Protein AF-Q6XJ38-F1 (afdb_monomer_lite)

Structure (mmCIF, N/CA/C/O backbone):
data_AF-Q6XJ38-F1
#
_entry.id   AF-Q6XJ38-F1
#
loop_
_atom_site.group_PDB
_atom_site.id
_atom_site.type_symbol
_atom_site.label_atom_id
_atom_site.label_alt_id
_atom_site.label_comp_id
_atom_site.label_asym_id
_atom_site.label_entity_id
_atom_site.label_seq_id
_atom_site.pdbx_PDB_ins_code
_atom_site.Cartn_x
_atom_site.Cartn_y
_atom_site.Cartn_z
_atom_site.occupancy
_atom_site.B_iso_or_equiv
_atom_site.auth_seq_id
_atom_site.auth_comp_id
_atom_site.auth_asym_id
_atom_site.auth_atom_id
_atom_site.pdbx_PDB_model_num
ATOM 1 N N . VAL A 1 1 ? -8.316 -5.889 0.628 1.00 60.38 1 VAL A N 1
ATOM 2 C CA . VAL A 1 1 ? -8.552 -5.154 1.895 1.00 60.38 1 VAL A CA 1
ATOM 3 C C . VAL A 1 1 ? -10.054 -4.962 2.075 1.00 60.38 1 VAL A C 1
ATOM 5 O O . VAL A 1 1 ? -10.664 -4.358 1.201 1.00 60.38 1 VAL A O 1
ATOM 8 N N . LYS A 1 2 ? -10.680 -5.512 3.127 1.00 67.75 2 LYS A N 1
ATOM 9 C CA . LYS A 1 2 ? -12.102 -5.252 3.427 1.00 67.75 2 LYS A CA 1
ATOM 10 C C . LYS A 1 2 ? -12.217 -4.029 4.337 1.00 67.75 2 LYS A C 1
ATOM 12 O O . LYS A 1 2 ? -11.570 -3.969 5.377 1.00 67.75 2 LYS A O 1
ATOM 17 N N . CYS A 1 3 ? -13.072 -3.070 3.978 1.00 61.56 3 CYS A N 1
ATOM 18 C CA . CYS A 1 3 ? -13.250 -1.830 4.747 1.00 61.56 3 CYS A CA 1
ATOM 19 C C . CYS A 1 3 ? -13.750 -2.060 6.185 1.00 61.56 3 CYS A C 1
ATOM 21 O O . CYS A 1 3 ? -13.534 -1.215 7.050 1.00 61.56 3 CYS A O 1
ATOM 23 N N . SER A 1 4 ? -14.393 -3.199 6.453 1.00 69.94 4 SER A N 1
ATOM 24 C CA . SER A 1 4 ? -14.842 -3.592 7.792 1.00 69.94 4 SER A CA 1
ATOM 25 C C .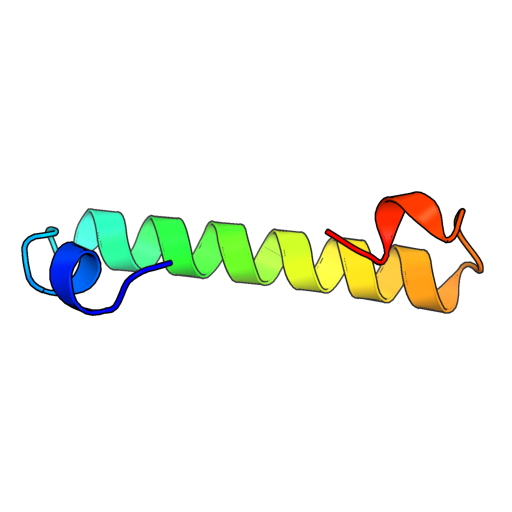 SER A 1 4 ? -13.672 -3.841 8.753 1.00 69.94 4 SER A C 1
ATOM 27 O O . SER A 1 4 ? -13.754 -3.460 9.912 1.00 69.94 4 SER A O 1
ATOM 29 N N . GLU A 1 5 ? -12.564 -4.400 8.259 1.00 65.56 5 GLU A N 1
ATOM 30 C CA . GLU A 1 5 ? -11.370 -4.738 9.053 1.00 65.56 5 GLU A CA 1
ATOM 31 C C . GLU A 1 5 ? -10.473 -3.522 9.313 1.00 65.56 5 GLU A C 1
ATOM 33 O O . GLU A 1 5 ? -9.679 -3.521 10.248 1.00 65.56 5 GLU A O 1
ATOM 38 N N . LEU A 1 6 ? -10.591 -2.473 8.492 1.00 66.12 6 LEU A N 1
ATOM 39 C CA . LEU A 1 6 ? -9.862 -1.216 8.678 1.00 66.12 6 LEU A CA 1
ATOM 40 C C . LEU A 1 6 ? -10.460 -0.360 9.802 1.00 66.12 6 LEU A C 1
ATOM 42 O O . LEU A 1 6 ? -9.744 0.429 10.404 1.00 66.12 6 LEU A O 1
ATOM 46 N N . ARG A 1 7 ? -11.758 -0.509 10.104 1.00 66.44 7 ARG A N 1
ATOM 47 C CA . ARG A 1 7 ? -12.419 0.252 11.181 1.00 66.44 7 ARG A CA 1
ATOM 48 C C . ARG A 1 7 ? -12.061 -0.234 12.584 1.00 66.44 7 ARG A C 1
ATOM 50 O O . ARG A 1 7 ? -12.164 0.543 13.522 1.00 66.44 7 ARG A O 1
ATOM 57 N N . THR A 1 8 ? -11.664 -1.495 12.720 1.00 74.06 8 THR A N 1
ATOM 58 C CA . THR A 1 8 ? -11.259 -2.112 13.993 1.00 74.06 8 THR A CA 1
ATOM 59 C C . THR A 1 8 ? -9.762 -1.992 14.281 1.00 74.06 8 THR A C 1
ATOM 61 O O . THR A 1 8 ? -9.334 -2.391 15.357 1.00 74.06 8 THR A O 1
ATOM 64 N N . LYS A 1 9 ? -8.962 -1.481 13.337 1.00 68.88 9 LYS A N 1
ATOM 65 C CA . LYS A 1 9 ? -7.503 -1.364 13.471 1.00 68.88 9 LYS A CA 1
ATOM 66 C C . LYS A 1 9 ? -7.082 -0.019 14.040 1.00 68.88 9 LYS A C 1
ATOM 68 O O . LYS A 1 9 ? -7.684 1.016 13.752 1.00 68.88 9 LYS A O 1
ATOM 73 N N . ASP A 1 10 ? -5.991 -0.040 14.794 1.00 76.44 10 ASP A N 1
ATOM 74 C CA . ASP A 1 10 ? -5.418 1.156 15.392 1.00 76.44 10 ASP A CA 1
ATOM 75 C C . ASP A 1 10 ? -4.838 2.111 14.348 1.00 76.44 10 ASP A C 1
ATOM 77 O O . ASP A 1 10 ? -4.300 1.714 13.310 1.00 76.44 10 ASP A O 1
ATOM 81 N N . LYS A 1 11 ? -4.860 3.408 14.676 1.00 76.19 11 LYS A N 1
ATOM 82 C CA . LYS A 1 11 ? -4.366 4.479 13.797 1.00 76.19 11 LYS A CA 1
ATOM 83 C C . LYS A 1 11 ? -2.924 4.238 13.332 1.00 76.19 11 LYS A C 1
ATOM 85 O O . LYS A 1 11 ? -2.606 4.559 12.194 1.00 76.19 11 LYS A O 1
ATOM 90 N N . LYS A 1 12 ? -2.083 3.640 14.188 1.00 80.81 12 LYS A N 1
ATOM 91 C CA . LYS A 1 12 ? -0.686 3.289 13.879 1.00 80.81 12 LYS A CA 1
ATOM 92 C C . LYS A 1 12 ? -0.580 2.174 12.836 1.00 80.81 12 LYS A C 1
ATOM 94 O O . LYS A 1 12 ? 0.217 2.301 11.907 1.00 80.81 12 LYS A O 1
ATOM 99 N N . GLU A 1 13 ? -1.385 1.119 12.963 1.00 79.44 13 GLU A N 1
ATOM 100 C CA . GLU A 1 13 ? -1.424 0.029 11.981 1.00 79.44 13 GLU A CA 1
ATOM 101 C C . GLU A 1 13 ? -1.964 0.516 10.641 1.00 79.44 13 GLU A C 1
ATOM 103 O O . GLU A 1 13 ? -1.402 0.177 9.604 1.00 79.44 13 GLU A O 1
ATOM 108 N N . LEU A 1 14 ? -2.992 1.369 10.655 1.00 79.25 14 LEU A N 1
ATOM 109 C CA . LEU A 1 14 ? -3.540 1.961 9.437 1.00 79.25 14 LEU A CA 1
ATOM 110 C C . LEU A 1 14 ? -2.496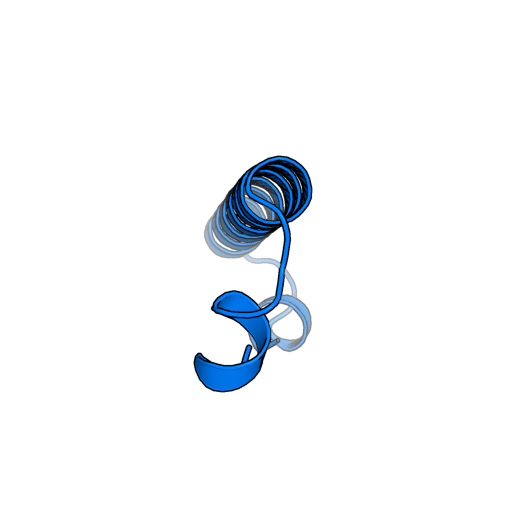 2.784 8.680 1.00 79.25 14 LEU A C 1
ATOM 112 O O . LEU A 1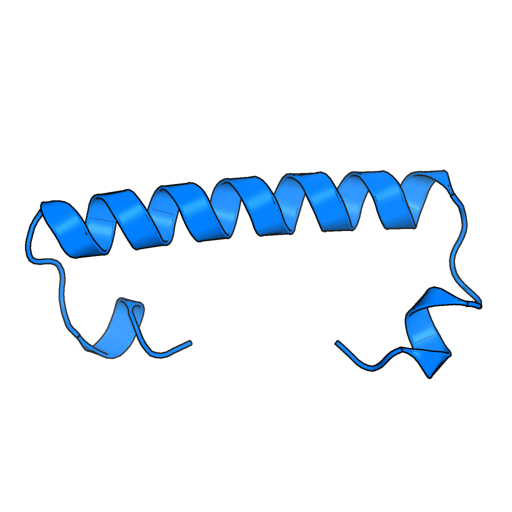 14 ? -2.362 2.605 7.475 1.00 79.25 14 LEU A O 1
ATOM 116 N N . THR A 1 15 ? -1.719 3.636 9.359 1.00 83.19 15 THR A N 1
ATOM 117 C CA . THR A 1 15 ? -0.617 4.369 8.707 1.00 83.19 15 THR A CA 1
ATOM 118 C C . THR A 1 15 ? 0.457 3.437 8.160 1.00 83.19 15 THR A C 1
ATOM 120 O O . THR A 1 15 ? 0.905 3.638 7.037 1.00 83.19 15 THR A O 1
ATOM 123 N N . LYS A 1 16 ? 0.816 2.382 8.899 1.00 86.62 16 LYS A N 1
ATOM 124 C CA . LYS A 1 16 ? 1.836 1.423 8.463 1.00 86.62 16 LYS A CA 1
ATOM 125 C C . LYS A 1 16 ? 1.393 0.648 7.216 1.00 86.62 16 LYS A C 1
ATOM 127 O O . LYS A 1 16 ? 2.150 0.561 6.256 1.00 86.62 16 LYS A O 1
ATOM 132 N N . GLN A 1 17 ? 0.140 0.188 7.186 1.00 82.25 17 GLN A N 1
ATOM 133 C CA . GLN A 1 17 ? -0.454 -0.434 5.998 1.00 82.25 17 GLN A CA 1
ATOM 134 C C . GLN A 1 17 ? -0.520 0.535 4.811 1.00 82.25 17 GLN A C 1
ATOM 136 O O . GLN A 1 17 ? -0.330 0.128 3.669 1.00 82.25 17 GLN A O 1
ATOM 141 N N . LEU A 1 18 ? -0.785 1.819 5.062 1.00 83.69 18 LEU A N 1
ATOM 142 C CA . LEU A 1 18 ? -0.840 2.840 4.017 1.00 83.69 18 LEU A CA 1
ATOM 143 C C . LEU A 1 18 ? 0.545 3.070 3.388 1.00 83.69 18 LEU A C 1
ATOM 145 O O . LEU A 1 18 ? 0.654 3.163 2.166 1.00 83.69 18 LEU A O 1
ATOM 149 N N . ASP A 1 19 ? 1.599 3.117 4.202 1.00 87.31 19 ASP A N 1
ATOM 150 C CA . ASP A 1 19 ? 2.973 3.273 3.714 1.00 87.31 19 ASP A CA 1
ATOM 151 C C . ASP A 1 19 ? 3.470 2.027 2.968 1.00 87.31 19 ASP A C 1
ATOM 153 O O . ASP A 1 19 ? 4.081 2.153 1.905 1.00 87.31 19 ASP A O 1
ATOM 157 N N . GLU A 1 20 ? 3.143 0.826 3.451 1.00 86.38 20 GLU A N 1
ATOM 158 C CA . GLU A 1 20 ? 3.428 -0.430 2.744 1.00 86.38 20 GLU A CA 1
ATOM 159 C C . GLU A 1 20 ? 2.740 -0.470 1.369 1.00 86.38 20 GLU A C 1
ATOM 161 O O . GLU A 1 20 ? 3.407 -0.691 0.358 1.00 86.38 20 GLU A O 1
ATOM 166 N N . LEU A 1 21 ? 1.443 -0.142 1.298 1.00 85.31 21 LEU A N 1
ATOM 167 C CA . LEU A 1 21 ? 0.688 -0.105 0.038 1.00 85.31 21 LEU A CA 1
ATOM 168 C C . LEU A 1 21 ? 1.225 0.945 -0.947 1.00 85.31 21 LEU A C 1
ATOM 170 O O . LEU A 1 21 ? 1.250 0.712 -2.156 1.00 85.31 21 LEU A O 1
ATOM 174 N N . LYS A 1 22 ? 1.672 2.109 -0.459 1.00 85.69 22 LYS A N 1
ATOM 175 C CA . LYS A 1 22 ? 2.299 3.139 -1.306 1.00 85.69 22 LYS A CA 1
ATOM 176 C C . LYS A 1 22 ? 3.619 2.662 -1.905 1.00 85.69 22 LYS A C 1
ATOM 178 O O . LYS A 1 22 ? 3.861 2.893 -3.090 1.00 85.69 22 LYS A O 1
ATOM 183 N N . ASN A 1 23 ? 4.455 2.005 -1.105 1.00 86.94 23 ASN A N 1
ATOM 184 C CA . ASN A 1 23 ? 5.731 1.461 -1.565 1.00 86.94 23 ASN A CA 1
ATOM 185 C C . ASN A 1 23 ?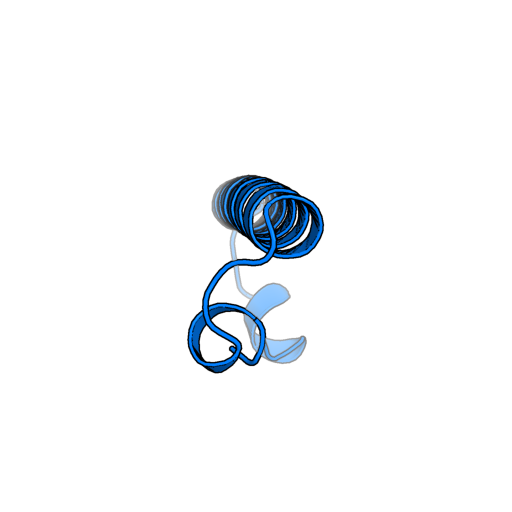 5.525 0.340 -2.588 1.00 86.94 23 ASN A C 1
ATOM 187 O O . ASN A 1 23 ? 6.207 0.301 -3.613 1.00 86.94 23 ASN A O 1
ATOM 191 N N . GLU A 1 24 ? 4.542 -0.528 -2.356 1.00 82.75 24 GLU A N 1
ATOM 192 C CA . GLU A 1 24 ? 4.185 -1.605 -3.277 1.00 82.75 24 GLU A CA 1
ATOM 193 C C . GLU A 1 24 ? 3.662 -1.049 -4.613 1.00 82.75 24 GLU A C 1
ATOM 195 O O . GLU A 1 24 ? 4.095 -1.478 -5.682 1.00 82.75 24 GLU A O 1
ATOM 200 N N . LEU A 1 25 ? 2.842 0.007 -4.575 1.00 83.88 25 LEU A N 1
ATOM 201 C CA . LEU A 1 25 ? 2.362 0.702 -5.772 1.00 83.88 25 LEU A CA 1
ATOM 202 C C . LEU A 1 25 ? 3.492 1.395 -6.547 1.00 83.88 25 LEU A C 1
ATOM 204 O O . LEU A 1 25 ? 3.496 1.376 -7.780 1.00 83.88 25 LEU A O 1
ATOM 208 N N . LEU A 1 26 ? 4.458 2.003 -5.854 1.00 83.56 26 LEU A N 1
ATOM 209 C CA . LEU A 1 26 ? 5.655 2.571 -6.483 1.00 83.56 26 LEU A CA 1
ATOM 210 C C . LEU A 1 26 ? 6.493 1.486 -7.164 1.00 83.56 26 LEU A C 1
ATOM 212 O O . LEU A 1 26 ? 6.863 1.651 -8.326 1.00 83.56 26 LEU A O 1
ATOM 216 N N . SER A 1 27 ? 6.726 0.364 -6.482 1.00 81.06 27 SER A N 1
ATOM 217 C CA . SER A 1 27 ? 7.424 -0.802 -7.035 1.00 81.06 27 SER A CA 1
ATOM 218 C C . SER A 1 27 ? 6.721 -1.339 -8.287 1.00 81.06 27 SER A C 1
ATOM 220 O O . SER A 1 27 ? 7.353 -1.528 -9.327 1.00 81.06 27 SER A O 1
ATOM 222 N N . LEU A 1 28 ? 5.393 -1.473 -8.242 1.00 79.81 28 LEU A N 1
ATOM 223 C CA . LEU A 1 28 ? 4.568 -1.878 -9.382 1.00 79.81 28 LEU A CA 1
ATOM 224 C C . LEU A 1 28 ? 4.629 -0.875 -10.537 1.00 79.81 28 LEU A C 1
ATOM 226 O O . LEU A 1 28 ? 4.691 -1.279 -11.696 1.00 79.81 28 LEU A O 1
ATOM 230 N N . ARG A 1 29 ? 4.646 0.435 -10.257 1.00 80.00 29 ARG A N 1
ATOM 231 C CA . ARG A 1 29 ? 4.813 1.473 -11.289 1.00 80.00 29 ARG A CA 1
ATOM 232 C C . ARG A 1 29 ? 6.183 1.405 -11.948 1.00 80.00 29 ARG A C 1
ATOM 234 O O . ARG A 1 29 ? 6.249 1.510 -13.168 1.00 80.00 29 ARG A O 1
ATOM 241 N N . VAL A 1 30 ? 7.251 1.197 -11.178 1.00 79.06 30 VAL A N 1
ATOM 242 C CA . VAL A 1 30 ? 8.595 0.993 -11.734 1.00 79.06 30 VAL A CA 1
ATOM 243 C C . VAL A 1 30 ? 8.612 -0.267 -12.590 1.00 79.06 30 VAL A C 1
ATOM 245 O O . VAL A 1 30 ? 9.008 -0.188 -13.745 1.00 79.06 30 VAL A O 1
ATOM 248 N N . ALA A 1 31 ? 8.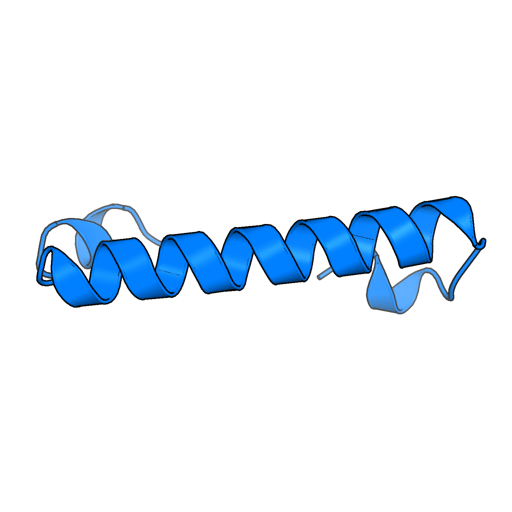089 -1.387 -12.084 1.00 75.75 31 ALA A N 1
ATOM 249 C CA . ALA A 1 31 ? 7.977 -2.636 -12.834 1.00 75.75 31 ALA A CA 1
ATOM 250 C C . ALA A 1 31 ? 7.132 -2.491 -14.113 1.00 75.75 31 ALA A C 1
ATOM 252 O O . ALA A 1 31 ? 7.446 -3.107 -15.128 1.00 75.75 31 ALA A O 1
ATOM 253 N N . LYS A 1 32 ? 6.089 -1.649 -14.098 1.00 71.88 32 LYS A N 1
ATOM 254 C CA . LYS A 1 32 ? 5.292 -1.309 -15.285 1.00 71.88 32 LYS A CA 1
ATOM 255 C C . LYS A 1 32 ? 6.115 -0.533 -16.313 1.00 71.88 32 LYS A C 1
ATOM 257 O O . LYS A 1 32 ? 6.051 -0.842 -17.496 1.00 71.88 32 LYS A O 1
ATOM 262 N N . VAL A 1 33 ? 6.854 0.485 -15.869 1.00 75.00 33 VAL A N 1
ATOM 263 C CA . VAL A 1 33 ? 7.642 1.372 -16.743 1.00 75.00 33 VAL A CA 1
ATOM 264 C C . VAL A 1 33 ? 8.865 0.653 -17.315 1.00 75.00 33 VAL A C 1
ATOM 266 O O . VAL A 1 33 ? 9.222 0.890 -18.462 1.00 75.00 33 VAL A O 1
ATOM 269 N N . THR A 1 34 ? 9.472 -0.266 -16.564 1.00 75.50 34 THR A N 1
ATOM 270 C CA . THR A 1 34 ? 10.627 -1.054 -17.019 1.00 75.50 34 THR A CA 1
ATOM 271 C C . THR A 1 34 ? 10.247 -2.290 -17.841 1.00 75.50 34 THR A C 1
ATOM 273 O O . THR A 1 34 ? 11.131 -3.055 -18.218 1.00 75.50 34 THR A O 1
ATOM 276 N N . GLY A 1 35 ? 8.958 -2.497 -18.149 1.00 66.56 35 GLY A N 1
ATOM 277 C CA . GLY A 1 35 ? 8.498 -3.632 -18.959 1.00 66.56 35 GLY A CA 1
ATOM 278 C C . GLY A 1 35 ? 8.636 -4.989 -18.257 1.00 66.56 35 GLY A C 1
ATOM 279 O O . GLY A 1 35 ? 8.898 -6.001 -18.903 1.00 66.56 35 GLY A O 1
ATOM 280 N N . GLY A 1 36 ? 8.504 -5.019 -16.928 1.00 64.75 36 GLY A N 1
ATOM 281 C CA . GLY A 1 36 ? 8.604 -6.230 -16.116 1.00 64.75 36 GLY A CA 1
ATOM 282 C C . GLY A 1 36 ? 7.483 -7.245 -16.379 1.00 64.75 36 GLY A C 1
ATOM 283 O O . GLY A 1 36 ? 6.398 -6.904 -16.845 1.00 64.75 36 GLY A O 1
ATOM 284 N N . ALA A 1 37 ? 7.756 -8.516 -16.056 1.00 61.62 37 ALA A N 1
ATOM 285 C CA . ALA A 1 37 ? 6.875 -9.652 -16.334 1.00 61.62 37 ALA A CA 1
ATOM 286 C C . ALA A 1 37 ? 5.406 -9.411 -15.898 1.00 61.62 37 ALA A C 1
ATOM 288 O O . ALA A 1 37 ? 5.170 -9.028 -14.746 1.00 61.62 37 ALA A O 1
ATOM 289 N N . PRO A 1 38 ? 4.412 -9.697 -16.765 1.00 59.75 38 PRO A N 1
ATOM 290 C CA . PRO A 1 38 ? 3.003 -9.351 -16.540 1.00 59.75 38 PRO A CA 1
ATOM 291 C C . PRO A 1 38 ? 2.402 -10.007 -15.291 1.00 59.75 38 PRO A C 1
ATOM 293 O O . PRO A 1 38 ? 1.523 -9.434 -14.658 1.00 59.75 38 PRO A O 1
ATOM 296 N N . SER A 1 39 ? 2.940 -11.150 -14.867 1.00 61.75 39 SER A N 1
ATOM 297 C CA . SER A 1 39 ? 2.548 -11.868 -13.650 1.00 61.75 39 SER A CA 1
ATOM 298 C C . SER A 1 39 ? 2.868 -11.129 -12.343 1.00 61.75 39 SER A C 1
ATOM 300 O O . SER A 1 39 ? 2.267 -11.439 -11.316 1.00 61.75 39 SER A O 1
ATOM 302 N N . LYS A 1 40 ? 3.782 -10.147 -12.360 1.00 54.44 40 LYS A N 1
ATOM 303 C CA . LYS A 1 40 ? 4.050 -9.255 -11.216 1.00 54.44 40 LYS A CA 1
ATOM 304 C C . LYS A 1 40 ? 3.166 -8.006 -11.207 1.00 54.44 40 LYS A C 1
ATOM 306 O O . LYS A 1 40 ? 3.098 -7.354 -10.178 1.00 54.44 40 LYS A O 1
ATOM 311 N N . LEU A 1 41 ? 2.510 -7.673 -12.321 1.00 55.62 41 LEU A N 1
ATOM 312 C CA . LEU A 1 41 ? 1.655 -6.485 -12.468 1.00 55.62 41 LEU A CA 1
ATOM 313 C C . LEU A 1 41 ? 0.181 -6.746 -12.134 1.00 55.62 41 LEU A C 1
ATOM 315 O O . LEU A 1 41 ? -0.594 -5.803 -12.017 1.00 55.62 41 LEU A O 1
ATOM 319 N N . SER A 1 42 ? -0.207 -8.014 -12.015 1.00 55.41 42 SER A N 1
ATOM 320 C CA . SER A 1 42 ? -1.594 -8.461 -11.877 1.00 55.41 42 SER A CA 1
ATOM 321 C C . SER A 1 42 ? -1.949 -8.981 -10.476 1.00 55.41 42 SER A C 1
ATOM 323 O O . SER A 1 42 ? -2.900 -9.752 -10.351 1.00 55.41 42 SER A O 1
ATOM 325 N N . LYS A 1 43 ? -1.188 -8.607 -9.439 1.00 53.50 43 LYS A N 1
ATOM 326 C CA . LYS A 1 43 ? -1.519 -8.897 -8.035 1.00 53.50 43 LYS A CA 1
ATOM 327 C C . LYS A 1 43 ? -2.045 -7.664 -7.315 1.00 53.50 43 LYS A C 1
ATOM 329 O O . LYS A 1 43 ? -1.467 -6.580 -7.538 1.00 53.50 43 LYS A O 1
#

Secondary structure (DSSP, 8-state):
--HHHHTTS-HHHHHHHHHHHHHHHHHHHHHHHTT--GGGT--

pLDDT: mean 73.53, std 10.16, range [53.5, 87.31]

InterPro domains: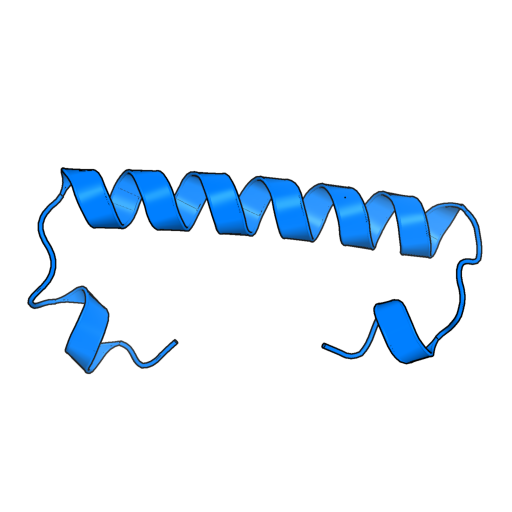
  IPR001854 Large ribosomal subunit protein uL29 [PF00831] (4-42)
  IPR001854 Large ribosomal subunit protein uL29 [TIGR00012] (5-42)
  IPR036049 Large ribosomal subunit protein uL29 superfamily [G3DSA:1.10.287.310] (1-43)
  IPR036049 Large ribosomal subunit protein uL29 superfamily [SSF46561] (2-42)
  IPR045059 Large ribosomal subunit protein uL29, eukaryota [PTHR45722] (1-43)

Sequence (43 aa):
VKCSELRTKDKKELTKQLDELKNELLSLRVAKVTGGAPSKLSK

Organism: Drosophila yakuba (NCBI:txid7245)

Foldseek 3Di:
DDPVVVVPDDPVVNVVVVVVVVVLVVVLVVCVVVVHDVVSNPD

Radius of gyration: 13.45 Å; chains: 1; bounding box: 26×16×34 Å